Protein AF-A0A5K0X6T3-F1 (afdb_monomer_lite)

Organism: NCBI:txid210225

pLDDT: mean 92.96, std 8.22, range [51.84, 98.25]

Structure (mmCIF, N/CA/C/O backbone):
data_AF-A0A5K0X6T3-F1
#
_entry.id   AF-A0A5K0X6T3-F1
#
loop_
_atom_site.group_PDB
_atom_site.id
_atom_site.type_symbol
_atom_site.label_atom_id
_atom_site.label_alt_id
_atom_site.label_comp_id
_atom_site.label_asym_id
_atom_site.label_entity_id
_atom_site.label_seq_id
_atom_site.pdbx_PDB_ins_code
_atom_site.Cartn_x
_atom_site.Cartn_y
_atom_site.Cartn_z
_atom_site.occupancy
_atom_site.B_iso_or_equiv
_atom_site.auth_seq_id
_atom_site.auth_comp_id
_atom_site.auth_asym_id
_atom_site.auth_atom_id
_atom_site.pdbx_PDB_model_num
ATOM 1 N N . GLU A 1 1 ? 4.582 -11.644 -15.504 1.00 77.50 1 GLU A N 1
ATOM 2 C CA . GLU A 1 1 ? 3.139 -11.600 -15.199 1.00 77.50 1 GLU A CA 1
ATOM 3 C C . GLU A 1 1 ? 2.810 -10.753 -13.977 1.00 77.50 1 GLU A C 1
ATOM 5 O O . GLU A 1 1 ? 2.652 -9.566 -14.192 1.00 77.50 1 GLU A O 1
ATOM 10 N N . PHE A 1 2 ? 2.795 -11.244 -12.726 1.00 84.06 2 PHE A N 1
ATOM 11 C CA . PHE A 1 2 ? 2.278 -10.459 -11.577 1.00 84.06 2 PHE A CA 1
ATOM 12 C C . PHE A 1 2 ? 2.853 -9.033 -11.443 1.00 84.06 2 PHE A C 1
ATOM 14 O O . PHE A 1 2 ? 2.092 -8.069 -11.450 1.00 84.06 2 PHE A O 1
ATOM 21 N N . SER A 1 3 ? 4.182 -8.876 -11.399 1.00 89.50 3 SER A N 1
ATOM 22 C CA . SER A 1 3 ? 4.816 -7.550 -11.307 1.00 89.50 3 SER A CA 1
ATOM 23 C C . SER A 1 3 ? 4.546 -6.661 -12.522 1.00 89.50 3 SER A C 1
ATOM 25 O O . SER A 1 3 ? 4.544 -5.447 -12.394 1.00 89.50 3 SER A O 1
ATOM 27 N N . SER A 1 4 ? 4.306 -7.248 -13.694 1.00 92.81 4 SER A N 1
ATOM 28 C CA . SER A 1 4 ? 3.974 -6.512 -14.916 1.00 92.81 4 SER A CA 1
ATOM 29 C C . SER A 1 4 ? 2.509 -6.067 -14.910 1.00 92.81 4 SER A C 1
ATOM 31 O O . SER A 1 4 ? 2.230 -4.911 -15.196 1.00 92.81 4 SER A O 1
ATOM 33 N N . THR A 1 5 ? 1.576 -6.948 -14.526 1.00 93.25 5 THR A N 1
ATOM 34 C CA . THR A 1 5 ? 0.136 -6.645 -14.434 1.00 93.25 5 THR A CA 1
ATOM 35 C C . THR A 1 5 ? -0.158 -5.560 -13.399 1.00 93.25 5 THR A C 1
ATOM 37 O O . THR A 1 5 ? -1.060 -4.754 -13.595 1.00 93.25 5 THR A O 1
ATOM 40 N N . TRP A 1 6 ? 0.610 -5.535 -12.310 1.00 92.19 6 TRP A N 1
ATOM 41 C CA . TRP A 1 6 ? 0.448 -4.581 -11.212 1.00 92.19 6 TRP A CA 1
ATOM 42 C C . TRP A 1 6 ? 1.420 -3.397 -11.273 1.00 92.19 6 TRP A C 1
ATOM 44 O O . TRP A 1 6 ? 1.431 -2.580 -10.356 1.00 92.19 6 TRP A O 1
ATOM 54 N N . ASP A 1 7 ? 2.233 -3.276 -12.327 1.00 93.25 7 ASP A N 1
ATOM 55 C CA . ASP A 1 7 ? 3.182 -2.164 -12.487 1.00 93.25 7 ASP A CA 1
ATOM 56 C C . ASP A 1 7 ? 4.138 -2.013 -11.273 1.00 93.25 7 ASP A C 1
ATOM 58 O O . ASP A 1 7 ? 4.312 -0.946 -10.674 1.00 93.25 7 ASP A O 1
ATOM 62 N N . ILE A 1 8 ? 4.714 -3.130 -10.822 1.00 95.56 8 ILE A N 1
ATOM 63 C CA . ILE A 1 8 ? 5.632 -3.193 -9.678 1.00 95.56 8 ILE A CA 1
ATOM 64 C C . ILE A 1 8 ? 7.067 -3.041 -10.180 1.00 95.56 8 ILE A C 1
ATOM 66 O O . ILE A 1 8 ? 7.654 -3.980 -10.719 1.00 95.56 8 ILE A O 1
ATOM 70 N N . HIS A 1 9 ? 7.648 -1.864 -9.942 1.00 94.56 9 HIS A N 1
ATOM 71 C CA . HIS A 1 9 ? 9.022 -1.531 -10.341 1.00 94.56 9 HIS A CA 1
ATOM 72 C C . HIS A 1 9 ? 10.026 -1.479 -9.183 1.00 94.56 9 HIS A C 1
ATOM 74 O O . HIS A 1 9 ? 11.229 -1.412 -9.421 1.00 94.56 9 HIS A O 1
ATOM 80 N N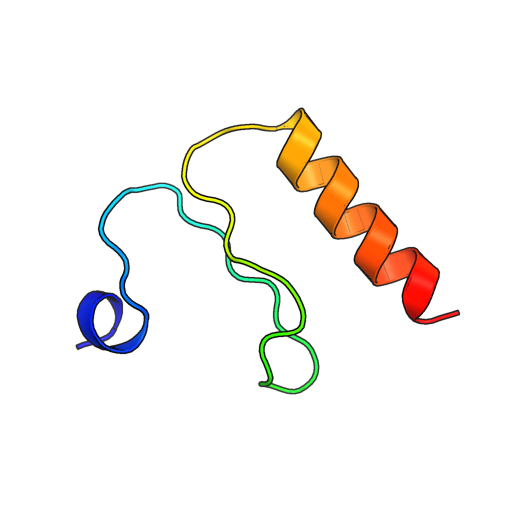 . ALA A 1 10 ? 9.555 -1.512 -7.934 1.00 96.19 10 ALA A N 1
ATOM 81 C CA . ALA A 1 10 ? 10.404 -1.460 -6.750 1.00 96.19 10 ALA A CA 1
ATOM 82 C C . ALA A 1 10 ? 9.821 -2.291 -5.603 1.00 96.19 10 ALA A C 1
ATOM 84 O O . ALA A 1 10 ? 8.609 -2.492 -5.499 1.00 96.19 10 ALA A O 1
ATOM 85 N N . THR A 1 11 ? 10.697 -2.765 -4.720 1.00 95.38 11 THR A N 1
ATOM 86 C CA . THR A 1 11 ? 10.317 -3.529 -3.529 1.00 95.38 11 THR A CA 1
ATOM 87 C C . THR A 1 11 ? 10.844 -2.840 -2.268 1.00 95.38 11 THR A C 1
ATOM 89 O O . THR A 1 11 ? 12.027 -2.498 -2.241 1.00 95.38 11 THR A O 1
ATOM 92 N N . PRO A 1 12 ? 10.021 -2.677 -1.215 1.00 96.94 12 PRO A N 1
ATOM 93 C CA . PRO A 1 12 ? 8.613 -3.085 -1.133 1.00 96.94 12 PRO A CA 1
ATOM 94 C C . PRO A 1 12 ? 7.662 -2.141 -1.901 1.00 96.94 12 PRO A C 1
ATOM 96 O O . PRO A 1 12 ? 7.951 -0.958 -2.051 1.00 96.94 12 PRO A O 1
ATOM 99 N N . THR A 1 13 ? 6.522 -2.672 -2.357 1.00 97.31 13 THR A N 1
ATOM 100 C CA . THR A 1 13 ? 5.364 -1.908 -2.861 1.00 97.31 13 THR A CA 1
ATOM 101 C C . THR A 1 13 ? 4.103 -2.455 -2.194 1.00 97.31 13 THR A C 1
ATOM 103 O O . THR A 1 13 ? 3.904 -3.669 -2.167 1.00 97.31 13 THR A O 1
ATOM 106 N N . PHE A 1 14 ? 3.25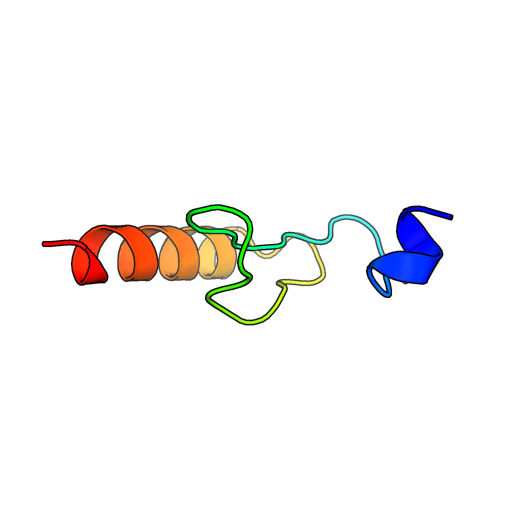7 -1.576 -1.666 1.00 97.25 14 PHE A N 1
ATOM 107 C CA . PHE A 1 14 ? 2.008 -1.920 -0.988 1.00 97.25 14 PHE A CA 1
ATOM 108 C C . PHE A 1 14 ? 0.815 -1.452 -1.828 1.00 97.25 14 PHE A C 1
ATOM 110 O O . PHE A 1 14 ? 0.733 -0.275 -2.171 1.00 97.25 14 PHE A O 1
ATOM 117 N N . PHE A 1 15 ? -0.115 -2.359 -2.130 1.00 97.06 15 PHE A N 1
ATOM 118 C CA . PHE A 1 15 ? -1.415 -2.046 -2.733 1.00 97.06 15 PHE A CA 1
ATOM 119 C C . PHE A 1 15 ? -2.510 -2.159 -1.676 1.00 97.06 15 PHE A C 1
ATOM 121 O O . PHE A 1 15 ? -2.440 -3.021 -0.801 1.00 97.06 15 PHE A O 1
ATOM 128 N N . PHE A 1 16 ? -3.533 -1.315 -1.781 1.00 95.94 16 PHE A N 1
ATOM 129 C CA . PHE A 1 16 ? -4.659 -1.288 -0.853 1.00 95.94 16 PHE A CA 1
ATOM 130 C C . PHE A 1 16 ? -5.929 -1.699 -1.593 1.00 95.94 16 PHE A C 1
ATOM 132 O O . PHE A 1 16 ? -6.401 -0.970 -2.468 1.00 95.94 16 PHE A O 1
ATOM 139 N N . LEU A 1 17 ? -6.453 -2.878 -1.264 1.00 95.38 17 LEU A N 1
ATOM 140 C CA . LEU A 1 17 ? -7.597 -3.487 -1.940 1.00 95.38 17 LEU A CA 1
ATOM 141 C C . LEU A 1 17 ? -8.756 -3.680 -0.958 1.00 95.38 17 LEU A C 1
ATOM 143 O O . LEU A 1 17 ? -8.535 -4.103 0.177 1.00 95.38 17 LEU A O 1
ATOM 147 N N . LYS A 1 18 ? -9.984 -3.438 -1.417 1.00 93.81 18 LYS A N 1
ATOM 148 C CA . LY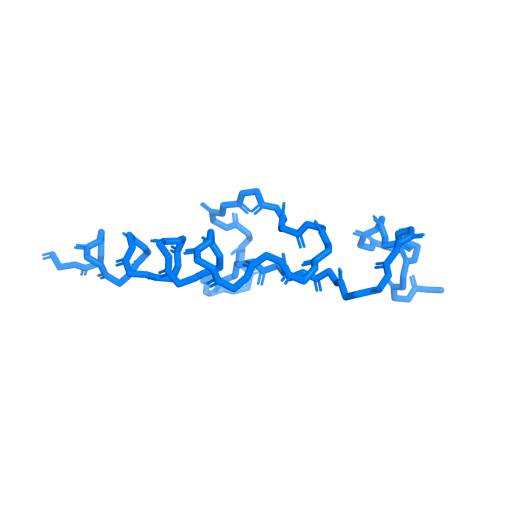S A 1 18 ? -11.234 -3.808 -0.739 1.00 93.81 18 LYS A CA 1
ATOM 149 C C . LYS A 1 18 ? -12.124 -4.512 -1.756 1.00 93.81 18 LYS A C 1
ATOM 151 O O . LYS A 1 18 ? -12.295 -4.012 -2.863 1.00 93.81 18 LYS A O 1
ATOM 156 N N . ASP A 1 19 ? -12.610 -5.703 -1.414 1.00 94.81 19 ASP A N 1
ATOM 157 C CA . ASP A 1 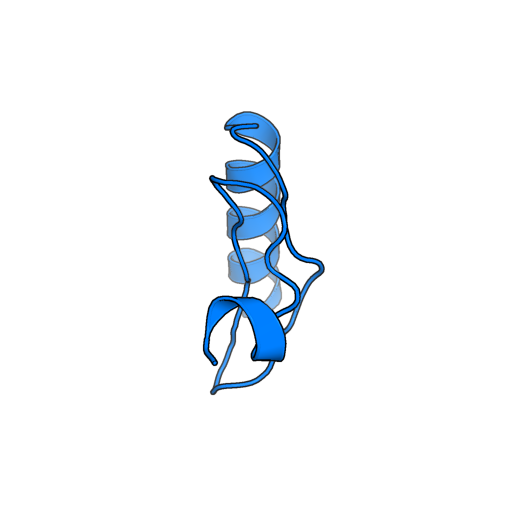19 ? -13.465 -6.523 -2.287 1.00 94.81 19 ASP A CA 1
ATOM 158 C C . ASP A 1 19 ? -12.881 -6.757 -3.698 1.00 94.81 19 ASP A C 1
ATOM 160 O O . ASP A 1 19 ? -13.586 -6.779 -4.702 1.00 94.81 19 ASP A O 1
ATOM 164 N N . GLY A 1 20 ? -11.554 -6.913 -3.780 1.00 93.06 20 GLY A N 1
ATOM 165 C CA . GLY A 1 20 ? -10.832 -7.128 -5.040 1.00 93.06 20 GLY A CA 1
ATOM 166 C C . GLY A 1 20 ? -10.583 -5.864 -5.874 1.00 93.06 20 GLY A C 1
ATOM 167 O O . GLY A 1 20 ? -9.936 -5.955 -6.915 1.00 93.06 20 GLY A O 1
ATOM 168 N N . VAL A 1 21 ? -11.034 -4.693 -5.417 1.00 93.88 21 VAL A N 1
ATOM 169 C CA . VAL A 1 21 ? -10.853 -3.400 -6.093 1.00 93.88 21 VAL A CA 1
ATOM 170 C C . VAL A 1 21 ? -9.828 -2.553 -5.345 1.00 93.88 21 VAL A C 1
ATOM 172 O O . VAL A 1 21 ? -9.825 -2.50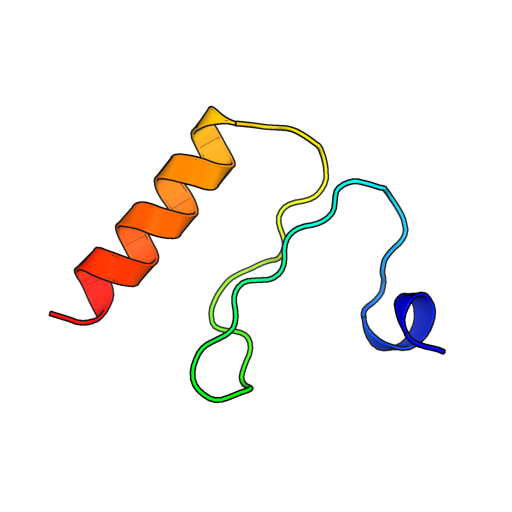1 -4.117 1.00 93.88 21 VAL A O 1
ATOM 175 N N . GLN A 1 22 ? -8.948 -1.871 -6.078 1.00 94.88 22 GLN A N 1
ATOM 176 C CA . GLN A 1 22 ? -8.009 -0.926 -5.482 1.00 94.88 22 GLN A CA 1
ATOM 177 C C . GLN A 1 22 ? -8.733 0.338 -5.013 1.00 94.88 22 GLN A C 1
ATOM 179 O O . GLN A 1 22 ? -9.440 0.976 -5.787 1.00 94.88 22 GLN A O 1
ATOM 184 N N . VAL A 1 23 ? -8.543 0.695 -3.741 1.00 94.81 23 VAL A N 1
ATOM 185 C CA . VAL A 1 23 ? -9.271 1.796 -3.078 1.00 94.81 23 VAL A CA 1
ATOM 186 C C . VAL A 1 23 ? -8.401 3.003 -2.737 1.00 94.81 23 VAL A C 1
ATOM 188 O O . VAL A 1 23 ? -8.919 4.047 -2.357 1.00 94.81 23 VAL A O 1
ATOM 191 N N . ALA A 1 24 ? -7.083 2.877 -2.873 1.00 93.88 24 ALA A N 1
ATOM 192 C CA . ALA A 1 24 ? -6.133 3.965 -2.677 1.00 93.88 24 ALA A CA 1
ATOM 193 C C . ALA A 1 24 ? -4.880 3.750 -3.534 1.00 93.88 24 ALA A C 1
ATOM 195 O O . ALA A 1 24 ? -4.611 2.641 -4.007 1.00 93.88 24 ALA A O 1
ATOM 196 N N . ASP A 1 25 ? -4.087 4.806 -3.707 1.00 94.62 25 ASP A N 1
ATOM 197 C CA . ASP A 1 25 ? -2.813 4.725 -4.418 1.00 94.62 25 ASP A CA 1
ATOM 198 C C . ASP A 1 25 ? -1.837 3.760 -3.740 1.00 94.62 25 ASP A C 1
ATOM 200 O O . ASP A 1 25 ? -1.764 3.681 -2.506 1.00 94.62 25 ASP A O 1
ATOM 204 N N . LYS A 1 26 ? -1.038 3.065 -4.560 1.00 95.38 26 LYS A N 1
ATOM 205 C CA . LYS A 1 26 ? 0.044 2.200 -4.077 1.00 95.38 26 LYS A CA 1
ATOM 206 C C . LYS A 1 26 ? 1.087 3.018 -3.312 1.00 95.38 26 LYS A C 1
ATOM 208 O O . LYS A 1 26 ? 1.392 4.152 -3.679 1.00 95.38 26 LYS A O 1
ATOM 213 N N . LEU A 1 27 ? 1.664 2.430 -2.270 1.00 97.62 27 LEU A N 1
ATOM 214 C CA . LEU A 1 27 ? 2.819 2.986 -1.568 1.00 97.62 27 LEU A CA 1
ATOM 215 C C . LEU A 1 27 ? 4.080 2.266 -2.042 1.00 97.62 27 LEU A C 1
ATOM 217 O O . LEU A 1 27 ? 4.194 1.053 -1.879 1.00 97.62 27 LEU A O 1
ATOM 221 N N . VAL A 1 28 ? 5.028 3.010 -2.605 1.00 97.38 28 VAL A N 1
ATOM 222 C CA . VAL A 1 28 ? 6.324 2.476 -3.040 1.00 97.38 28 VAL A CA 1
ATOM 223 C C . VAL A 1 28 ? 7.389 2.815 -2.000 1.00 97.38 28 VAL A C 1
ATOM 225 O O . VAL A 1 28 ? 7.532 3.969 -1.602 1.00 97.38 28 VAL A O 1
ATOM 228 N N . GLY A 1 29 ? 8.163 1.816 -1.584 1.00 96.62 29 GLY A N 1
ATOM 229 C CA . GLY A 1 29 ? 9.214 1.960 -0.580 1.00 96.62 29 GLY A CA 1
ATOM 230 C C . GLY A 1 29 ? 8.742 1.709 0.855 1.00 96.62 29 GLY A C 1
ATOM 231 O O . GLY A 1 29 ? 7.567 1.495 1.143 1.00 96.62 29 GLY A O 1
ATOM 232 N N . ALA A 1 30 ? 9.697 1.690 1.785 1.00 96.62 30 ALA A N 1
ATOM 233 C CA . ALA A 1 30 ? 9.497 1.242 3.164 1.00 96.62 30 ALA A CA 1
ATOM 234 C C . ALA A 1 30 ? 9.151 2.385 4.145 1.00 96.62 30 ALA A C 1
ATOM 236 O O . ALA A 1 30 ? 9.687 2.439 5.254 1.00 96.62 30 ALA A O 1
ATOM 237 N N . ASN A 1 31 ? 8.270 3.316 3.760 1.00 97.12 31 ASN A N 1
ATOM 238 C CA . ASN A 1 31 ? 7.837 4.394 4.656 1.00 97.12 31 ASN A CA 1
ATOM 239 C C . ASN A 1 31 ? 6.793 3.886 5.667 1.00 97.12 31 ASN A C 1
ATOM 241 O O . ASN A 1 31 ? 5.597 3.830 5.382 1.00 97.12 31 ASN A O 1
ATOM 245 N N . LYS A 1 32 ? 7.252 3.524 6.869 1.00 97.62 32 LYS A N 1
ATOM 246 C CA . LYS A 1 32 ? 6.401 2.946 7.921 1.00 97.62 32 LYS A CA 1
ATOM 247 C C . LYS A 1 32 ? 5.289 3.889 8.395 1.00 97.62 32 LYS A C 1
ATOM 249 O O . LYS A 1 32 ? 4.172 3.430 8.615 1.00 97.62 32 LYS A O 1
ATOM 254 N N . THR A 1 33 ? 5.585 5.178 8.568 1.00 98.25 33 THR A N 1
ATOM 255 C CA . THR A 1 33 ? 4.606 6.159 9.065 1.00 98.25 33 THR A CA 1
ATOM 256 C C . THR A 1 33 ? 3.496 6.368 8.046 1.00 98.25 33 THR A C 1
ATOM 258 O O . THR A 1 33 ? 2.322 6.308 8.391 1.00 98.25 33 THR A O 1
ATOM 261 N N . GLU A 1 34 ? 3.863 6.545 6.778 1.00 97.62 34 GLU A N 1
ATOM 262 C CA . GLU A 1 34 ? 2.894 6.719 5.699 1.00 97.62 34 GLU A CA 1
ATOM 263 C C . GLU A 1 34 ? 2.035 5.470 5.486 1.00 97.62 34 GLU A C 1
ATOM 265 O O . GLU A 1 34 ? 0.823 5.586 5.310 1.00 97.62 34 GLU A O 1
ATOM 270 N N . LEU A 1 35 ? 2.640 4.279 5.561 1.00 98.06 35 LEU A N 1
ATOM 271 C CA . LEU A 1 35 ? 1.903 3.021 5.491 1.00 98.06 35 LEU A CA 1
ATOM 272 C C . LEU A 1 35 ? 0.835 2.939 6.586 1.00 98.06 35 LEU A C 1
ATOM 274 O O . LEU A 1 35 ? -0.317 2.631 6.287 1.00 98.06 35 LEU A O 1
ATOM 278 N N . LEU A 1 36 ? 1.203 3.241 7.836 1.00 98.00 36 LEU A N 1
ATOM 279 C CA . LEU A 1 36 ? 0.268 3.210 8.959 1.00 98.00 36 LEU A CA 1
ATOM 280 C C . LEU A 1 36 ? -0.873 4.214 8.764 1.00 98.00 36 LEU A C 1
ATOM 282 O O . LEU A 1 36 ? -2.031 3.840 8.917 1.00 98.00 36 LEU A O 1
ATOM 286 N N . THR A 1 37 ? -0.562 5.451 8.368 1.00 97.25 37 THR A N 1
ATOM 287 C CA . THR A 1 37 ? -1.578 6.479 8.100 1.00 97.25 37 THR A CA 1
ATOM 288 C C . THR A 1 37 ? -2.577 6.023 7.038 1.00 97.25 37 THR A C 1
ATOM 290 O O . THR A 1 37 ? -3.781 6.121 7.261 1.00 97.25 37 THR A O 1
ATOM 293 N N . ARG A 1 38 ? -2.102 5.470 5.911 1.00 96.38 38 ARG A N 1
ATOM 294 C CA . ARG A 1 38 ? -2.980 4.974 4.836 1.00 96.38 38 ARG A CA 1
ATOM 295 C C . ARG A 1 38 ? -3.886 3.837 5.317 1.00 96.38 38 ARG A C 1
ATOM 297 O O . ARG A 1 38 ? -5.069 3.835 4.991 1.00 96.38 38 ARG A O 1
ATOM 304 N N . ILE A 1 39 ? -3.355 2.901 6.110 1.00 96.12 39 ILE A N 1
ATOM 305 C CA . ILE A 1 39 ? -4.143 1.800 6.687 1.00 96.12 39 ILE A CA 1
ATOM 306 C C . ILE A 1 39 ? -5.241 2.349 7.603 1.00 96.12 39 ILE A C 1
ATOM 308 O O . ILE A 1 39 ? -6.402 1.986 7.428 1.00 96.12 39 ILE A O 1
ATOM 312 N N . THR A 1 40 ? -4.902 3.238 8.540 1.00 96.69 40 THR A N 1
ATOM 313 C CA . THR A 1 40 ? -5.877 3.799 9.486 1.00 96.69 40 THR A CA 1
ATOM 314 C C . THR A 1 40 ? -6.988 4.562 8.763 1.00 96.69 40 THR A C 1
ATOM 316 O O . THR A 1 40 ? -8.158 4.307 9.022 1.00 96.69 40 THR A O 1
ATOM 319 N N . SER A 1 41 ? -6.657 5.402 7.774 1.00 94.75 41 SER A N 1
ATOM 320 C CA . SER A 1 41 ? -7.671 6.124 6.987 1.00 94.75 41 SER A CA 1
ATOM 321 C C . SER A 1 41 ? -8.649 5.194 6.252 1.00 94.75 41 SER A C 1
ATOM 323 O O . SER A 1 41 ? -9.839 5.496 6.143 1.00 94.75 41 SER A O 1
ATOM 325 N N . LEU A 1 42 ? -8.177 4.048 5.752 1.00 93.88 42 LEU A N 1
ATOM 326 C CA . LEU A 1 42 ? -9.036 3.055 5.094 1.00 93.88 42 LEU A CA 1
ATOM 327 C C . LEU A 1 42 ? -9.963 2.330 6.077 1.00 93.88 42 LEU A C 1
ATOM 329 O O . LEU A 1 42 ? -11.104 2.025 5.726 1.00 93.88 42 LEU A O 1
ATOM 333 N N . VAL A 1 43 ? -9.493 2.070 7.299 1.00 92.94 43 VAL A N 1
ATOM 334 C CA . VAL A 1 43 ? -10.328 1.506 8.369 1.00 92.94 43 VAL A CA 1
ATOM 335 C C . VAL A 1 43 ? -11.410 2.507 8.772 1.00 92.94 43 VAL A C 1
ATOM 337 O O . VAL A 1 43 ? -12.588 2.154 8.757 1.00 92.94 43 VAL A O 1
ATOM 340 N N . ASP A 1 44 ? -11.030 3.760 9.030 1.00 91.62 44 ASP A N 1
ATOM 341 C CA . ASP A 1 44 ? -11.942 4.802 9.518 1.00 91.62 44 ASP A CA 1
ATOM 342 C C . ASP A 1 44 ? -13.059 5.124 8.509 1.00 91.62 44 ASP A C 1
ATOM 344 O O . ASP A 1 44 ? -14.204 5.340 8.896 1.00 91.62 44 ASP A O 1
ATOM 348 N N . SER A 1 45 ? -12.755 5.094 7.207 1.00 81.75 45 SER A N 1
ATOM 349 C CA . SER A 1 45 ? -13.726 5.341 6.123 1.00 81.75 45 SER A CA 1
ATOM 350 C C . SER A 1 45 ? -14.761 4.228 5.899 1.00 81.75 45 SER A C 1
ATOM 352 O O . SER A 1 45 ? -15.661 4.392 5.076 1.00 81.75 45 SER A O 1
ATOM 354 N N . THR A 1 46 ? -14.638 3.086 6.586 1.00 67.88 46 THR A N 1
ATOM 355 C CA . THR A 1 46 ? -15.592 1.963 6.495 1.00 67.88 46 THR A CA 1
ATOM 356 C C . THR A 1 46 ? -16.619 1.961 7.643 1.00 67.88 46 THR A C 1
ATOM 358 O O . THR A 1 46 ? -17.519 1.120 7.648 1.00 67.88 46 THR A O 1
ATOM 361 N N . THR A 1 47 ? -16.504 2.903 8.582 1.00 51.84 47 THR A 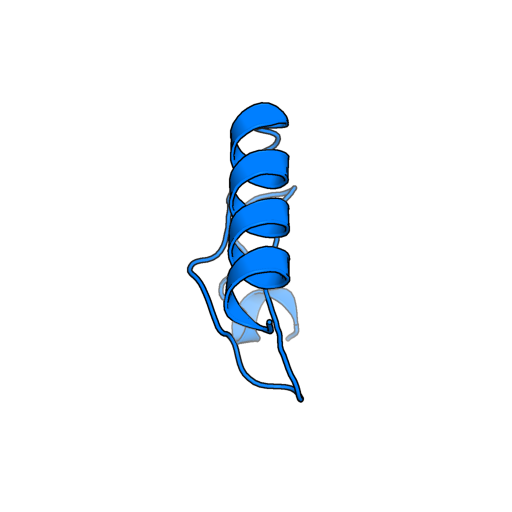N 1
ATOM 362 C CA . THR A 1 47 ? -17.460 3.158 9.678 1.00 51.84 47 THR A CA 1
ATOM 363 C C . THR A 1 47 ? -18.485 4.213 9.289 1.00 51.84 47 THR A C 1
ATOM 365 O O . THR A 1 47 ? -19.663 4.036 9.670 1.00 51.84 47 THR A O 1
#

Foldseek 3Di:
DVCVVVVPPAPPKDFDDDPNDTDDDIDHDDPPVVVVVVVVVVVVVVD

InterPro domains:
  IPR036249 Thioredoxin-like superfamily [SSF52833] (4-43)

Sequence (47 aa):
EFSSTWDIHATPTFFFLKDGVQVADKLVGANKTELLTRITSLVDSTT

Secondary structure (DSSP, 8-state):
-HHHHTT--SSSEEEEEETTEEEEEEEES--HHHHHHHHHHHHHTT-

Radius of gyration: 11.6 Å; chains: 1; bounding box: 28×18×25 Å